Protein AF-A0A1A8G4Q9-F1 (afdb_monomer)

InterPro domains:
  IPR043313 Leucine-rich melanocyte differentiation-associated protein [PTHR46282] (1-115)

Foldseek 3Di:
DDDCVVPVVGDVVLVLLVQLLVCLVPVPDQDDPNHGDDPVSSVSSVVCSVPSDDDDPDPPPDPDDDDDDPPPDPDDDDPPPPDPPVPDPDDDDDPPDDDPDPPCPPPPPDDDPDD

pLDDT: mean 74.4, std 17.23, range [39.28, 97.69]

Solvent-accessible surface area (backbone atoms only — not comparable to full-atom values): 8088 Å² total; per-residue (Å²): 130,78,43,54,90,84,38,78,89,34,50,70,66,56,38,50,36,47,52,27,26,50,41,46,77,38,78,85,59,63,62,57,93,97,37,74,62,50,73,68,52,52,54,49,7,69,75,51,12,87,71,38,65,87,75,78,80,80,75,88,68,76,92,69,79,89,78,94,71,89,69,87,61,99,58,85,76,75,77,79,84,81,64,58,92,86,68,73,84,80,80,92,73,87,80,82,84,79,86,84,69,93,73,69,73,86,65,85,78,76,80,81,92,79,130

Secondary structure (DSSP, 8-state):
---TTT-TT--HHHHHHHHHHHHHH-TT--EETTEEPPHHHHHHHHHHGGG-S--PPPP--------------SS-PPP-----TT---------------S---TTTT------

Radius of gyration: 24.91 Å; Cα contacts (8 Å, |Δi|>4): 55; chains: 1; bounding box: 44×47×69 Å

Mean predicted aligned error: 19.18 Å

Sequence (115 aa):
CPNQLVNPDKDEDDYQRYRYFVLYKLPNLKFLDSRKVTKNEVIEAGSRGAFMKVVKPKSEAPQNESGSENRLLPYTPLPRGSRDAKNHKGVFAKCRYIYYGKHSEGNRFIRNDQL

Organism: NCBI:txid1143690

Structure (mmCIF, N/CA/C/O backbone):
data_AF-A0A1A8G4Q9-F1
#
_entry.id   AF-A0A1A8G4Q9-F1
#
loop_
_atom_site.group_PDB
_atom_site.id
_atom_site.type_symbol
_atom_site.label_atom_id
_atom_site.label_alt_id
_atom_site.label_comp_id
_atom_site.label_asym_id
_atom_site.label_entity_id
_atom_site.label_seq_id
_atom_site.pdbx_PDB_ins_code
_atom_site.Cartn_x
_atom_site.Cartn_y
_atom_site.Cartn_z
_atom_site.occupancy
_atom_site.B_iso_or_equiv
_atom_site.auth_seq_id
_atom_site.auth_comp_id
_atom_site.auth_asym_id
_atom_site.auth_atom_id
_atom_site.pdbx_PDB_model_num
ATOM 1 N N . CYS A 1 1 ? 9.526 -7.310 -0.740 1.00 50.69 1 CYS A N 1
ATOM 2 C CA . CYS A 1 1 ? 9.853 -6.004 -0.144 1.00 50.69 1 CYS A CA 1
ATOM 3 C C . CYS A 1 1 ? 11.006 -5.371 -0.893 1.00 50.69 1 CYS A C 1
ATOM 5 O O . CYS A 1 1 ? 11.978 -6.079 -1.144 1.00 50.69 1 CYS A O 1
ATOM 7 N N . PRO A 1 2 ? 10.905 -4.092 -1.279 1.00 55.16 2 PRO A N 1
ATOM 8 C CA . PRO A 1 2 ? 12.092 -3.316 -1.601 1.00 55.16 2 PRO A CA 1
ATOM 9 C C . PRO A 1 2 ? 12.938 -3.205 -0.323 1.00 55.16 2 PRO A C 1
ATOM 11 O O . PRO A 1 2 ? 12.408 -2.909 0.743 1.00 55.16 2 PRO A O 1
ATOM 14 N N . ASN A 1 3 ? 14.217 -3.545 -0.410 1.00 55.97 3 ASN A N 1
ATOM 15 C CA . ASN A 1 3 ? 15.213 -3.197 0.592 1.00 55.97 3 ASN A CA 1
ATOM 16 C C . ASN A 1 3 ? 16.481 -2.773 -0.161 1.00 55.97 3 ASN A C 1
ATOM 18 O O . ASN A 1 3 ? 16.755 -3.267 -1.260 1.00 55.97 3 ASN A O 1
ATOM 22 N N . GLN A 1 4 ? 17.252 -1.874 0.443 1.00 59.53 4 GLN A N 1
ATOM 23 C CA . GLN A 1 4 ? 18.491 -1.358 -0.147 1.00 59.53 4 GLN A CA 1
ATOM 24 C C . GLN A 1 4 ? 19.539 -2.467 -0.371 1.00 59.53 4 GLN A C 1
ATOM 26 O O . GLN A 1 4 ? 20.433 -2.329 -1.197 1.00 59.53 4 GLN A O 1
ATOM 31 N N . LEU A 1 5 ? 19.407 -3.602 0.331 1.00 56.50 5 LEU A N 1
ATOM 32 C CA . LEU A 1 5 ? 20.299 -4.760 0.211 1.00 56.50 5 LEU A CA 1
ATOM 33 C C . LEU A 1 5 ? 20.085 -5.572 -1.077 1.00 56.50 5 LEU A C 1
ATOM 35 O O . LEU A 1 5 ? 21.009 -6.233 -1.539 1.00 56.50 5 LEU A O 1
ATOM 39 N N . VAL A 1 6 ? 18.873 -5.568 -1.642 1.00 61.28 6 VAL A N 1
ATOM 40 C CA . VAL A 1 6 ? 18.540 -6.331 -2.861 1.00 61.28 6 VAL A CA 1
ATOM 41 C C . VAL A 1 6 ? 18.676 -5.465 -4.110 1.00 61.28 6 VAL A C 1
ATOM 43 O O . VAL A 1 6 ? 18.906 -5.993 -5.198 1.00 61.28 6 VAL A O 1
ATOM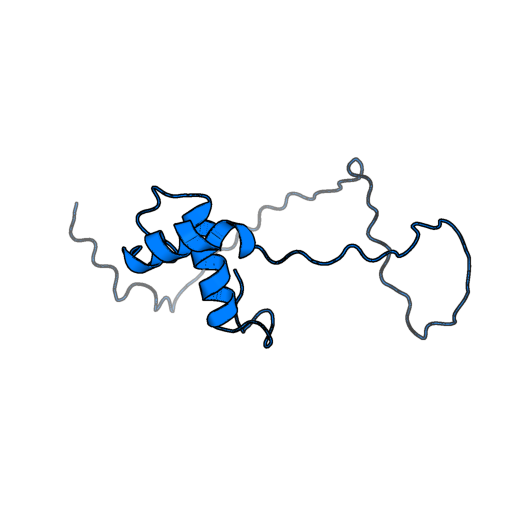 46 N N . ASN A 1 7 ? 18.533 -4.146 -3.980 1.00 65.19 7 ASN A N 1
ATOM 47 C CA . ASN A 1 7 ? 18.837 -3.206 -5.048 1.00 65.19 7 ASN A CA 1
ATOM 48 C C . ASN A 1 7 ? 19.162 -1.825 -4.442 1.00 65.19 7 ASN A C 1
ATOM 50 O O . ASN A 1 7 ? 18.283 -1.267 -3.782 1.00 65.19 7 ASN A O 1
ATOM 54 N N . PRO A 1 8 ? 20.374 -1.278 -4.653 1.00 66.12 8 PRO A N 1
ATOM 55 C CA . PRO A 1 8 ? 20.772 0.014 -4.091 1.00 66.12 8 PRO A CA 1
ATOM 56 C C . PRO A 1 8 ? 19.956 1.189 -4.646 1.00 66.12 8 PRO A C 1
ATOM 58 O O . PRO A 1 8 ? 19.861 2.215 -3.982 1.00 66.12 8 PRO A O 1
ATOM 61 N N . ASP A 1 9 ? 19.314 1.022 -5.805 1.00 70.00 9 ASP A N 1
ATOM 62 C CA . ASP A 1 9 ? 18.430 2.032 -6.393 1.00 70.00 9 ASP A CA 1
ATOM 63 C C . ASP A 1 9 ? 17.061 2.094 -5.695 1.00 70.00 9 ASP A C 1
ATOM 65 O O . ASP A 1 9 ? 16.262 2.972 -6.005 1.00 70.00 9 ASP A O 1
ATOM 69 N N . LYS A 1 10 ? 16.756 1.140 -4.798 1.00 74.56 10 LYS A N 1
ATOM 70 C CA . LYS A 1 10 ? 15.488 1.085 -4.063 1.00 74.56 10 LYS A CA 1
ATOM 71 C C . LYS A 1 10 ? 15.646 1.653 -2.666 1.00 74.56 10 LYS A C 1
ATOM 73 O O . LYS A 1 10 ? 16.178 0.990 -1.773 1.00 74.56 10 LYS A O 1
ATOM 78 N N . ASP A 1 11 ? 15.137 2.858 -2.490 1.00 80.50 11 ASP A N 1
ATOM 79 C CA . ASP A 1 11 ? 15.249 3.645 -1.271 1.00 80.50 11 ASP A CA 1
ATOM 80 C C . ASP A 1 11 ? 14.001 3.544 -0.367 1.00 80.50 11 ASP A C 1
ATOM 82 O O . ASP A 1 11 ? 13.101 2.717 -0.559 1.00 80.50 11 ASP A O 1
ATOM 86 N N . GLU A 1 12 ? 13.971 4.371 0.680 1.00 83.12 12 GLU A N 1
ATOM 87 C CA . GLU A 1 12 ? 12.821 4.475 1.584 1.00 83.12 12 GLU A CA 1
ATOM 88 C C . GLU A 1 12 ? 11.564 5.000 0.869 1.00 83.12 12 GLU A C 1
ATOM 90 O O . GLU A 1 12 ? 10.450 4.614 1.232 1.00 83.12 12 GLU A O 1
ATOM 95 N N . ASP A 1 13 ? 11.707 5.798 -0.192 1.00 87.81 13 ASP A N 1
ATOM 96 C CA . ASP A 1 13 ? 10.576 6.315 -0.967 1.00 87.81 13 ASP A CA 1
ATOM 97 C C . ASP A 1 13 ? 9.905 5.205 -1.795 1.00 87.81 13 ASP A C 1
ATOM 99 O O . ASP A 1 13 ? 8.670 5.131 -1.872 1.00 87.81 13 ASP A O 1
ATOM 103 N N . ASP A 1 14 ? 10.686 4.284 -2.377 1.00 88.69 14 ASP A N 1
ATOM 104 C CA . ASP A 1 14 ? 10.175 3.045 -2.982 1.00 88.69 14 ASP A CA 1
ATOM 105 C C . ASP A 1 14 ? 9.355 2.221 -1.987 1.00 88.69 14 ASP A C 1
ATOM 107 O O . ASP A 1 14 ? 8.271 1.710 -2.309 1.00 88.69 14 ASP A O 1
ATOM 111 N N . TYR A 1 15 ? 9.873 2.089 -0.766 1.00 90.19 15 TYR A N 1
ATOM 112 C CA . TYR A 1 15 ? 9.185 1.367 0.290 1.00 90.19 15 TYR A CA 1
ATOM 113 C C . TYR A 1 15 ? 7.890 2.068 0.704 1.00 90.19 15 TYR A C 1
ATOM 115 O O . TYR A 1 15 ? 6.849 1.416 0.832 1.00 90.19 15 TYR A O 1
ATOM 123 N N . GLN A 1 16 ? 7.911 3.394 0.825 1.00 93.31 16 GLN A N 1
ATOM 124 C CA . GLN A 1 16 ? 6.731 4.174 1.169 1.00 93.31 16 GLN A CA 1
ATOM 125 C C . GLN A 1 16 ? 5.636 4.052 0.096 1.00 93.31 16 GLN A C 1
ATOM 127 O O . GLN A 1 16 ? 4.461 3.857 0.424 1.00 93.31 16 GLN A O 1
ATOM 132 N N . ARG A 1 17 ? 6.005 4.058 -1.193 1.00 93.69 17 ARG A N 1
ATOM 133 C CA . ARG A 1 17 ? 5.068 3.780 -2.299 1.00 93.69 17 ARG A CA 1
ATOM 134 C C . ARG A 1 17 ? 4.461 2.384 -2.201 1.00 93.69 17 ARG A C 1
ATOM 136 O O . ARG A 1 17 ? 3.244 2.233 -2.334 1.00 93.69 17 ARG A O 1
ATOM 143 N N . TYR A 1 18 ? 5.284 1.368 -1.937 1.00 93.06 18 TYR A N 1
ATOM 144 C CA . TYR A 1 18 ? 4.797 0.006 -1.717 1.00 93.06 18 TYR A CA 1
ATOM 145 C C . TYR A 1 18 ? 3.812 -0.056 -0.542 1.00 93.06 18 TYR A C 1
ATOM 147 O O . TYR A 1 18 ? 2.739 -0.648 -0.669 1.00 93.06 18 TYR A O 1
ATOM 155 N N . ARG A 1 19 ? 4.136 0.606 0.573 1.00 95.44 19 ARG A N 1
ATOM 156 C CA . ARG A 1 19 ? 3.302 0.642 1.774 1.00 95.44 19 ARG A CA 1
ATOM 157 C C . ARG A 1 19 ? 1.908 1.195 1.478 1.00 95.44 19 ARG A C 1
ATOM 159 O O . ARG A 1 19 ? 0.912 0.547 1.793 1.00 95.44 19 ARG A O 1
ATOM 166 N N . TYR A 1 20 ? 1.822 2.340 0.807 1.00 97.12 20 TYR A N 1
ATOM 167 C CA . TYR A 1 20 ? 0.540 2.917 0.399 1.00 97.12 20 TYR A CA 1
ATOM 168 C C . TYR A 1 20 ? -0.234 2.031 -0.587 1.00 97.12 20 TYR A C 1
ATOM 170 O O . TYR A 1 20 ? -1.449 1.885 -0.451 1.00 97.12 20 TYR A O 1
ATOM 178 N N . PHE A 1 21 ? 0.446 1.391 -1.545 1.00 96.81 21 PHE A N 1
ATOM 179 C CA . PHE A 1 21 ? -0.195 0.445 -2.463 1.00 96.81 21 PHE A CA 1
ATOM 180 C C . PHE A 1 21 ? -0.843 -0.734 -1.716 1.00 96.81 21 PHE A C 1
ATOM 182 O O . PHE A 1 21 ? -1.975 -1.117 -2.022 1.00 96.81 21 PHE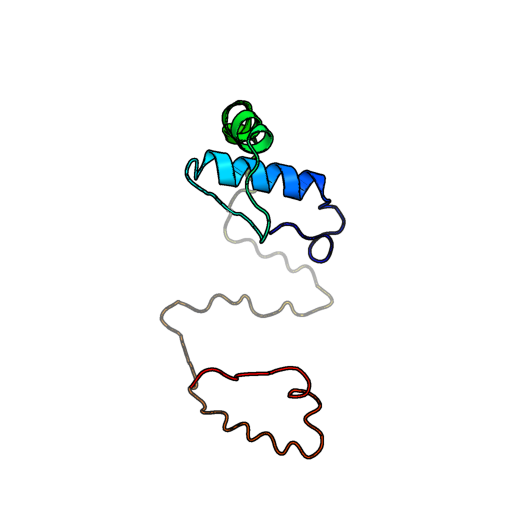 A O 1
ATOM 189 N N . VAL A 1 22 ? -0.154 -1.293 -0.715 1.00 96.75 22 VAL A N 1
ATOM 190 C CA . VAL A 1 22 ? -0.692 -2.381 0.117 1.00 96.75 22 VAL A CA 1
ATOM 191 C C . VAL A 1 22 ? -1.913 -1.914 0.904 1.00 96.75 22 VAL A C 1
ATOM 193 O O . VAL A 1 22 ? -2.929 -2.606 0.906 1.00 96.75 22 VAL A O 1
ATOM 196 N N . LEU A 1 23 ? -1.850 -0.731 1.520 1.00 97.19 23 LEU A N 1
ATOM 197 C CA . LEU A 1 23 ? -2.973 -0.170 2.279 1.00 97.19 23 LEU A CA 1
ATOM 198 C C . LEU A 1 23 ? -4.190 0.126 1.399 1.00 97.19 23 LEU A C 1
ATOM 200 O O . LEU A 1 23 ? -5.319 -0.098 1.824 1.00 97.19 23 LEU A O 1
ATOM 204 N N . TYR A 1 24 ? -3.976 0.539 0.150 1.00 97.50 24 TYR A N 1
ATOM 205 C CA . TYR A 1 24 ? -5.055 0.702 -0.822 1.00 97.50 24 TYR A CA 1
ATOM 206 C C . TYR A 1 24 ? -5.727 -0.633 -1.172 1.00 97.50 24 TY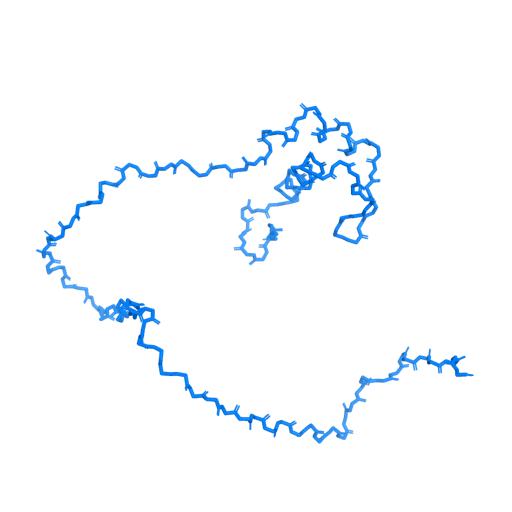R A C 1
ATOM 208 O O . TYR A 1 24 ? -6.948 -0.704 -1.306 1.00 97.50 24 TYR A O 1
ATOM 216 N N . LYS A 1 25 ? -4.947 -1.714 -1.304 1.00 97.19 25 LYS A N 1
ATOM 217 C CA . LYS A 1 25 ? -5.489 -3.058 -1.565 1.00 97.19 25 LYS A CA 1
ATOM 218 C C . LYS A 1 25 ? -6.142 -3.695 -0.339 1.00 97.19 25 LYS A C 1
ATOM 220 O O . LYS A 1 25 ? -7.025 -4.532 -0.509 1.00 97.19 25 LYS A O 1
ATOM 225 N N . LEU A 1 26 ? -5.722 -3.310 0.865 1.00 96.75 26 LEU A N 1
ATOM 226 C CA . LEU A 1 26 ? -6.181 -3.859 2.141 1.00 96.75 26 LEU A CA 1
ATOM 227 C C . LEU A 1 26 ? -6.615 -2.722 3.093 1.00 96.75 26 LEU A C 1
ATOM 229 O O . LEU A 1 26 ? -5.913 -2.436 4.064 1.00 96.75 26 LEU A O 1
ATOM 233 N N . PRO A 1 27 ? -7.784 -2.090 2.873 1.00 93.88 27 PRO A N 1
ATOM 234 C CA . PRO A 1 27 ? -8.193 -0.882 3.606 1.00 93.88 27 PRO A CA 1
ATOM 235 C C . PRO A 1 27 ? -8.424 -1.102 5.111 1.00 93.88 27 PRO A C 1
ATOM 237 O O . PRO A 1 27 ? -8.338 -0.164 5.896 1.00 93.88 27 PRO A O 1
ATOM 240 N N . ASN A 1 28 ? -8.682 -2.345 5.533 1.00 95.25 28 ASN A N 1
ATOM 241 C CA . ASN A 1 28 ? -8.919 -2.704 6.937 1.00 95.25 28 ASN A CA 1
ATOM 242 C C . ASN A 1 28 ? -7.638 -3.117 7.690 1.00 95.25 28 ASN A C 1
ATOM 244 O O . ASN A 1 28 ? -7.710 -3.608 8.822 1.00 95.25 28 ASN A O 1
ATOM 248 N N . LEU A 1 29 ? -6.462 -2.971 7.069 1.00 96.62 29 LEU A N 1
ATOM 249 C CA . LEU A 1 29 ? -5.188 -3.371 7.658 1.00 96.62 29 LEU A CA 1
ATOM 250 C C . LEU A 1 29 ? -4.791 -2.418 8.800 1.00 96.62 29 LEU A C 1
ATOM 252 O O . LEU A 1 29 ? -4.660 -1.213 8.607 1.00 96.62 29 LEU A O 1
ATOM 256 N N . LYS A 1 30 ? -4.582 -2.961 10.006 1.00 96.06 30 LYS A N 1
ATOM 257 C CA . LYS A 1 30 ? -4.257 -2.169 11.214 1.00 96.06 30 LYS A CA 1
ATOM 258 C C . LYS A 1 30 ? -2.752 -1.960 11.423 1.00 96.06 30 LYS A C 1
ATOM 260 O O . LYS A 1 30 ? -2.339 -0.958 12.009 1.00 96.06 30 LYS A O 1
ATOM 265 N N . PHE A 1 31 ? -1.937 -2.906 10.961 1.00 97.44 31 PHE A N 1
ATOM 266 C CA . PHE A 1 31 ? -0.480 -2.912 11.093 1.00 97.44 31 PHE A CA 1
ATOM 267 C C . PHE A 1 31 ? 0.145 -3.469 9.816 1.00 97.44 31 PHE A C 1
ATOM 269 O O . PHE A 1 31 ? -0.401 -4.391 9.213 1.00 97.44 31 PHE A O 1
ATOM 276 N N . LEU A 1 32 ? 1.295 -2.927 9.430 1.00 95.94 32 LEU A N 1
ATOM 277 C CA . LEU A 1 32 ? 2.069 -3.369 8.275 1.00 95.94 32 LEU A CA 1
ATOM 278 C C . LEU A 1 32 ? 3.557 -3.207 8.603 1.00 95.94 32 LEU A C 1
ATOM 280 O O . LEU A 1 32 ? 3.963 -2.136 9.059 1.00 95.94 32 LEU A O 1
ATOM 284 N N . ASP A 1 33 ? 4.337 -4.273 8.414 1.00 91.12 33 ASP A N 1
ATOM 285 C CA . ASP A 1 33 ? 5.787 -4.325 8.661 1.00 91.12 33 ASP A CA 1
ATOM 286 C C . ASP A 1 33 ? 6.188 -3.864 10.072 1.00 91.12 33 ASP A C 1
ATOM 288 O O . ASP A 1 33 ? 7.033 -2.991 10.262 1.00 91.12 33 ASP A O 1
ATOM 292 N N . SER A 1 34 ? 5.509 -4.410 11.084 1.00 92.12 34 SER A N 1
ATOM 293 C CA . SER A 1 34 ? 5.713 -4.078 12.505 1.00 92.12 34 SER A CA 1
ATOM 294 C C . SER A 1 34 ? 5.422 -2.617 12.885 1.00 92.12 34 SER A C 1
ATOM 296 O O . SER A 1 34 ? 5.634 -2.227 14.032 1.00 92.12 34 SER A O 1
ATOM 298 N N . ARG A 1 35 ? 4.885 -1.804 11.963 1.00 94.50 35 ARG A N 1
ATOM 299 C CA . ARG A 1 35 ? 4.448 -0.424 12.214 1.00 94.50 35 ARG A CA 1
ATOM 300 C C . ARG A 1 35 ? 2.927 -0.318 12.138 1.00 94.50 35 ARG A C 1
ATOM 302 O O . ARG A 1 35 ? 2.284 -0.873 11.243 1.00 94.50 35 ARG A O 1
ATOM 309 N N . LYS A 1 36 ? 2.336 0.428 13.073 1.00 97.69 36 LYS A N 1
ATOM 310 C CA . LYS A 1 36 ? 0.899 0.737 13.060 1.00 97.69 36 LYS A CA 1
ATOM 311 C C . LYS A 1 36 ? 0.556 1.590 11.840 1.00 97.69 36 LYS A C 1
ATOM 313 O O . LYS A 1 36 ? 1.321 2.480 11.483 1.00 97.69 36 LYS A O 1
ATOM 318 N N . VAL A 1 37 ? -0.590 1.322 11.223 1.00 97.56 37 VAL A N 1
ATOM 319 C CA . VAL A 1 37 ? -1.108 2.150 10.129 1.00 97.56 37 VAL A CA 1
ATOM 320 C C . VAL A 1 37 ? -1.665 3.453 10.700 1.00 97.56 37 VAL A C 1
ATOM 322 O O . VAL A 1 37 ? -2.443 3.451 11.659 1.00 97.56 37 VAL A O 1
ATOM 325 N N . THR A 1 38 ? -1.248 4.574 10.125 1.00 97.50 38 THR A N 1
ATOM 326 C CA . THR A 1 38 ? -1.680 5.917 10.526 1.00 97.50 38 THR A CA 1
ATOM 327 C C . THR A 1 38 ? -2.803 6.431 9.627 1.00 97.50 38 THR A C 1
ATOM 329 O O . THR A 1 38 ? -2.973 5.987 8.493 1.00 97.50 38 THR A O 1
ATOM 332 N N . LYS A 1 39 ? -3.575 7.411 10.113 1.00 96.75 39 LYS A N 1
ATOM 333 C CA . LYS A 1 39 ? -4.674 8.013 9.336 1.00 96.75 39 LYS A CA 1
ATOM 334 C C . LYS A 1 39 ? -4.179 8.671 8.046 1.00 96.75 39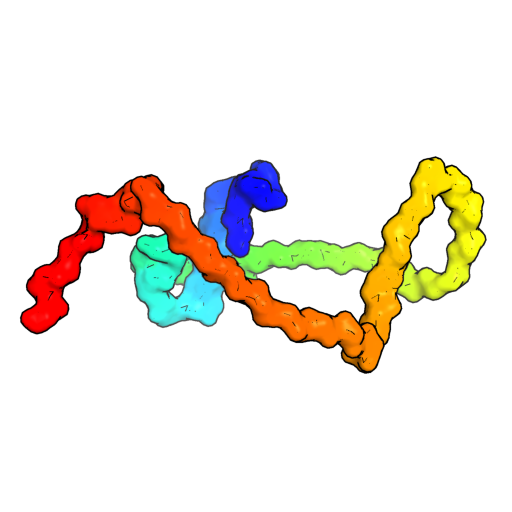 LYS A C 1
ATOM 336 O O . LYS A 1 39 ? -4.820 8.524 7.013 1.00 96.75 39 LYS A O 1
ATOM 341 N N . ASN A 1 40 ? -3.027 9.338 8.102 1.00 96.81 40 ASN A N 1
ATOM 342 C CA . ASN A 1 40 ? -2.419 9.984 6.938 1.00 96.81 40 ASN A CA 1
ATOM 343 C C . ASN A 1 40 ? -2.119 8.956 5.848 1.00 96.81 40 ASN A C 1
ATOM 345 O O . ASN A 1 40 ? -2.406 9.193 4.682 1.00 96.81 40 ASN A O 1
ATOM 349 N N . GLU A 1 41 ? -1.612 7.782 6.232 1.00 96.69 41 GLU A N 1
ATOM 350 C CA . GLU A 1 41 ? -1.331 6.719 5.271 1.00 96.69 41 GLU A CA 1
ATOM 351 C C . GLU A 1 41 ? -2.590 6.163 4.617 1.00 96.69 41 GLU A C 1
ATOM 353 O O . GLU A 1 41 ? -2.564 5.869 3.428 1.00 96.69 41 GLU A O 1
ATOM 358 N N . VAL A 1 42 ? -3.691 6.061 5.364 1.00 96.75 42 VAL A N 1
ATOM 359 C CA . VAL A 1 42 ? -4.985 5.637 4.812 1.00 96.75 42 VAL A CA 1
ATOM 360 C C . VAL A 1 42 ? -5.516 6.664 3.809 1.00 96.75 42 VAL A C 1
ATOM 362 O O . VAL A 1 42 ? -5.977 6.279 2.738 1.00 96.75 42 VAL A O 1
ATOM 365 N N . ILE A 1 43 ? -5.418 7.960 4.120 1.00 97.31 43 ILE A N 1
ATOM 366 C CA . ILE A 1 43 ? -5.859 9.043 3.224 1.00 97.31 43 ILE A CA 1
ATOM 367 C C . ILE A 1 43 ? -5.028 9.048 1.932 1.00 97.31 43 ILE A C 1
ATOM 369 O O . ILE A 1 43 ? -5.580 9.103 0.831 1.00 97.31 43 ILE A O 1
ATOM 373 N N . GLU A 1 44 ? -3.707 8.939 2.061 1.00 97.00 44 GLU A N 1
ATOM 374 C CA . GLU A 1 44 ? -2.775 8.889 0.933 1.00 97.00 44 GLU A CA 1
ATOM 375 C C . GLU A 1 44 ? -2.991 7.642 0.068 1.00 97.00 44 GLU A C 1
ATOM 377 O O . GLU A 1 44 ? -3.100 7.729 -1.158 1.00 97.00 44 GLU A O 1
ATOM 382 N N . ALA A 1 45 ? -3.136 6.477 0.703 1.00 96.75 45 ALA A N 1
ATOM 383 C CA . ALA A 1 45 ? -3.442 5.231 0.016 1.00 96.75 45 ALA A CA 1
ATOM 384 C C . ALA A 1 45 ? -4.791 5.299 -0.716 1.00 96.75 45 ALA A C 1
ATOM 386 O O . ALA A 1 45 ? -4.883 4.859 -1.860 1.00 96.75 45 ALA A O 1
ATOM 387 N N . GLY A 1 46 ? -5.818 5.894 -0.102 1.00 96.31 46 GLY A N 1
ATOM 388 C CA . GLY A 1 46 ? -7.117 6.108 -0.741 1.00 96.31 46 GLY A CA 1
ATOM 389 C C . GLY A 1 46 ? -7.033 7.033 -1.957 1.00 96.31 46 GLY A C 1
ATOM 390 O O . GLY A 1 46 ? -7.622 6.734 -2.992 1.00 96.31 46 GLY A O 1
ATOM 391 N N . SER A 1 47 ? -6.258 8.114 -1.852 1.00 96.38 47 SER A N 1
ATOM 392 C CA . SER A 1 47 ? -6.145 9.134 -2.903 1.00 96.38 47 SER A CA 1
ATOM 393 C C . SER A 1 47 ? -5.318 8.674 -4.107 1.00 96.38 47 SER A C 1
ATOM 395 O O . SER A 1 47 ? -5.714 8.900 -5.249 1.00 96.38 47 SER A O 1
ATOM 397 N N . ARG A 1 48 ? -4.162 8.033 -3.877 1.00 95.19 48 ARG A N 1
ATOM 398 C CA . ARG A 1 48 ? -3.187 7.712 -4.944 1.00 95.19 48 ARG A CA 1
ATOM 399 C C . ARG A 1 48 ? -2.686 6.269 -4.966 1.00 95.19 48 ARG A C 1
ATOM 401 O O . ARG A 1 48 ? -1.951 5.895 -5.881 1.00 95.19 48 ARG A O 1
ATOM 408 N N . GLY A 1 49 ? -3.091 5.429 -4.015 1.00 94.31 49 GLY A N 1
ATOM 409 C CA . GLY A 1 49 ? -2.575 4.064 -3.882 1.00 94.31 49 GLY A CA 1
ATOM 410 C C . GLY A 1 49 ? -2.855 3.157 -5.085 1.00 94.31 49 GLY A C 1
ATOM 411 O O . GLY A 1 49 ? -2.071 2.245 -5.344 1.00 94.31 49 GLY A O 1
ATOM 412 N N . ALA A 1 50 ? -3.887 3.443 -5.890 1.00 94.12 50 ALA A N 1
ATOM 413 C CA . ALA A 1 50 ? -4.171 2.722 -7.136 1.00 94.12 50 ALA A CA 1
ATOM 414 C C . ALA A 1 50 ? -3.008 2.762 -8.147 1.00 94.12 50 ALA A C 1
ATOM 416 O O . ALA A 1 50 ? -2.786 1.788 -8.870 1.00 94.12 50 ALA A O 1
ATOM 417 N N . PHE A 1 51 ? -2.244 3.859 -8.162 1.00 92.75 51 PHE A N 1
ATOM 418 C CA . PHE A 1 51 ? -1.167 4.114 -9.125 1.00 92.75 51 PHE A CA 1
ATOM 419 C C . PHE A 1 51 ? 0.230 3.802 -8.576 1.00 92.75 51 PHE A C 1
ATOM 421 O O . PHE A 1 51 ? 1.217 3.885 -9.298 1.00 92.75 51 PHE A O 1
ATOM 428 N N . MET A 1 52 ? 0.340 3.411 -7.305 1.00 91.31 52 MET A N 1
ATOM 429 C CA . MET A 1 52 ? 1.633 3.175 -6.652 1.00 91.31 52 MET A CA 1
ATOM 430 C C . MET A 1 52 ? 2.256 1.811 -6.974 1.00 91.31 52 MET A C 1
ATOM 432 O O . MET A 1 52 ? 3.369 1.509 -6.540 1.00 91.31 52 MET A O 1
ATOM 436 N N . LYS A 1 53 ? 1.579 0.989 -7.784 1.00 90.25 53 LYS 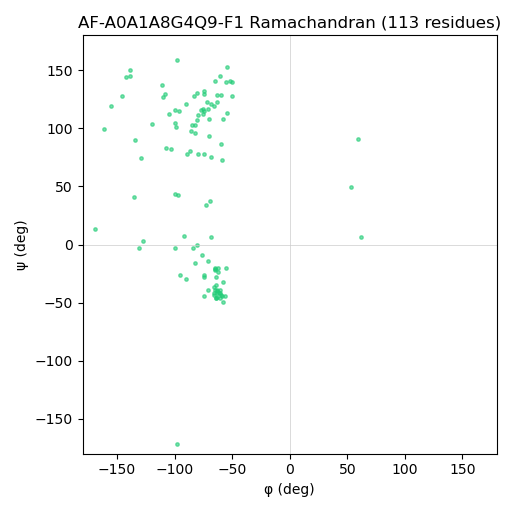A N 1
ATOM 437 C CA . LYS A 1 53 ? 2.148 -0.248 -8.320 1.00 90.25 53 LYS A CA 1
ATOM 438 C C . LYS A 1 53 ? 3.132 0.071 -9.442 1.00 90.25 53 LYS A C 1
ATOM 440 O O . LYS A 1 53 ? 2.735 0.507 -10.517 1.00 90.25 53 LYS A O 1
ATOM 445 N N . VAL A 1 54 ? 4.401 -0.266 -9.238 1.00 84.31 54 VAL A N 1
ATOM 446 C CA . VAL A 1 54 ? 5.397 -0.230 -10.314 1.00 84.31 54 VAL A CA 1
ATOM 447 C C . VAL A 1 54 ? 5.082 -1.330 -11.332 1.00 84.31 54 VAL A C 1
ATOM 449 O O . VAL A 1 54 ? 5.041 -2.516 -10.993 1.00 84.31 54 VAL A O 1
ATOM 452 N N . VAL A 1 55 ? 4.863 -0.940 -12.586 1.00 82.56 55 VAL A N 1
ATOM 453 C CA . VAL A 1 55 ? 4.709 -1.852 -13.724 1.00 82.56 55 VAL A CA 1
ATOM 454 C C . VAL A 1 55 ? 5.958 -1.733 -14.585 1.00 82.56 55 VAL A C 1
ATOM 456 O O . VAL A 1 55 ? 6.366 -0.631 -14.936 1.00 82.56 55 VAL A O 1
ATOM 459 N N . LYS A 1 56 ? 6.578 -2.866 -14.922 1.00 80.69 56 LYS A N 1
ATOM 460 C CA . LYS A 1 56 ? 7.647 -2.876 -15.921 1.00 80.69 56 LYS A CA 1
ATOM 461 C C . LYS A 1 56 ? 7.008 -2.868 -17.310 1.00 80.69 56 LYS A C 1
ATOM 463 O O . LYS A 1 56 ? 6.113 -3.691 -17.534 1.00 80.69 56 LYS A O 1
ATOM 468 N N . PRO A 1 57 ? 7.434 -1.981 -18.225 1.00 84.75 57 PRO A N 1
ATOM 469 C CA . PRO A 1 57 ? 6.977 -2.041 -19.604 1.00 84.75 57 PRO A CA 1
ATOM 470 C C . PRO A 1 57 ? 7.276 -3.433 -20.167 1.00 84.75 57 PRO A C 1
ATOM 472 O O . PRO A 1 57 ? 8.313 -4.032 -19.865 1.00 84.75 57 PRO A O 1
ATOM 475 N N . LYS A 1 58 ? 6.336 -3.97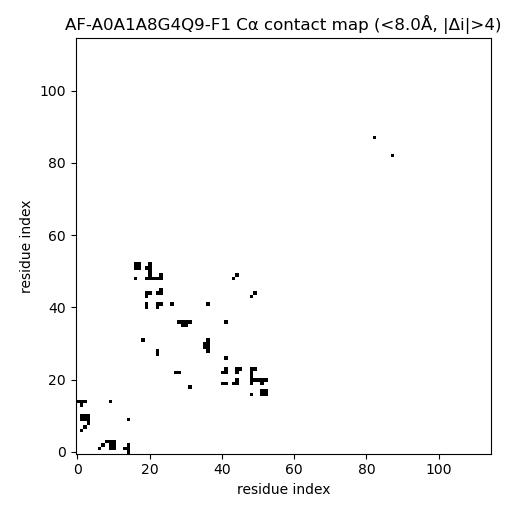9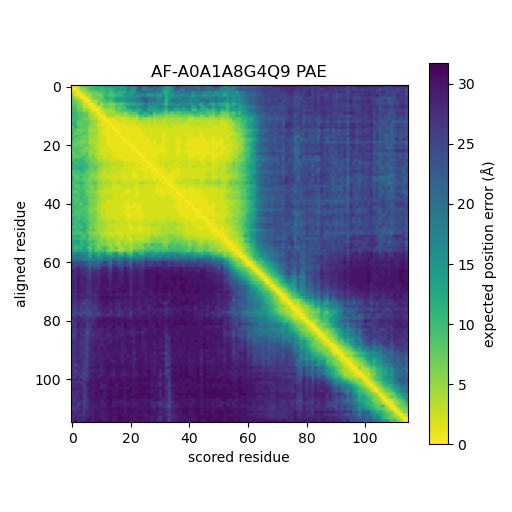 -20.942 1.00 77.88 58 LYS A N 1
ATOM 476 C CA . LYS A 1 58 ? 6.577 -5.229 -21.663 1.00 77.88 58 LYS A CA 1
ATOM 477 C C . LYS A 1 58 ? 7.657 -4.931 -22.697 1.00 77.88 58 LYS A C 1
ATOM 479 O O . LYS A 1 58 ? 7.463 -4.061 -23.535 1.00 77.88 58 LYS A O 1
ATOM 484 N N . SER A 1 59 ? 8.797 -5.610 -22.606 1.00 73.19 59 SER A N 1
ATOM 485 C CA . SER A 1 59 ? 9.791 -5.552 -23.672 1.00 73.19 59 SER A CA 1
ATOM 486 C C . SER A 1 59 ? 9.155 -6.153 -24.920 1.00 73.19 59 SER A C 1
ATOM 488 O O . SER A 1 59 ? 8.704 -7.296 -24.892 1.00 73.19 59 SER A O 1
ATOM 490 N N . GLU A 1 60 ? 9.106 -5.376 -25.995 1.00 64.62 60 GLU A N 1
ATOM 491 C CA . GLU A 1 60 ? 8.655 -5.788 -27.328 1.00 64.62 60 GLU A CA 1
ATOM 492 C C . GLU A 1 60 ? 9.692 -6.699 -28.008 1.00 64.62 60 GLU A C 1
ATOM 494 O O . GLU A 1 60 ? 9.904 -6.630 -29.213 1.00 64.62 60 GLU A O 1
ATOM 499 N N . ALA A 1 61 ? 10.402 -7.531 -27.241 1.00 56.09 61 ALA A N 1
ATOM 500 C CA . ALA A 1 61 ? 11.266 -8.541 -27.819 1.00 56.09 61 ALA A CA 1
ATOM 501 C C . ALA A 1 61 ? 10.357 -9.609 -28.446 1.00 56.09 61 ALA A C 1
ATOM 503 O O . ALA A 1 61 ? 9.590 -10.247 -27.712 1.00 56.09 61 ALA A O 1
ATOM 504 N N . PRO A 1 62 ? 10.396 -9.812 -29.774 1.00 49.72 62 PRO A N 1
ATOM 505 C CA . PRO A 1 62 ? 9.637 -10.886 -30.381 1.00 49.72 62 PRO A CA 1
ATOM 506 C C . PRO A 1 62 ? 10.119 -12.206 -29.780 1.00 49.72 62 PRO A C 1
ATOM 508 O O . PRO A 1 62 ? 11.318 -12.493 -29.737 1.00 49.72 62 PRO A O 1
ATOM 511 N N . GLN A 1 63 ? 9.173 -13.015 -29.306 1.00 52.88 63 GLN A N 1
ATOM 512 C CA . GLN A 1 63 ? 9.397 -14.432 -29.057 1.00 52.88 63 GLN A CA 1
ATOM 513 C C . GLN A 1 63 ? 9.587 -15.114 -30.416 1.00 52.88 63 GLN A C 1
ATOM 515 O O . GLN A 1 63 ? 8.671 -15.741 -30.930 1.00 52.88 63 GLN A O 1
ATOM 520 N N . ASN A 1 64 ? 10.758 -14.935 -31.027 1.00 42.69 64 ASN A N 1
ATOM 521 C CA . ASN A 1 64 ? 11.135 -15.678 -32.216 1.00 42.69 64 ASN A CA 1
ATOM 522 C C . ASN A 1 64 ? 11.991 -16.865 -31.795 1.00 42.69 64 ASN A C 1
ATOM 524 O O . ASN A 1 64 ? 13.081 -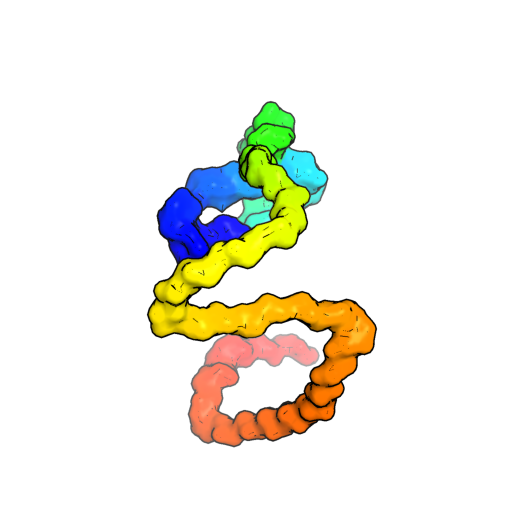16.738 -31.233 1.00 42.69 64 ASN A O 1
ATOM 528 N N . GLU A 1 65 ? 11.417 -18.028 -32.053 1.00 47.00 65 GLU A N 1
ATOM 529 C CA . GLU A 1 65 ? 12.070 -19.315 -32.040 1.00 47.00 65 GLU A CA 1
ATOM 530 C C . GLU A 1 65 ? 13.305 -19.340 -32.959 1.00 47.00 65 GLU A C 1
ATOM 532 O O . GLU A 1 65 ? 13.362 -18.654 -33.975 1.00 47.00 65 GLU A O 1
ATOM 537 N N . SER A 1 66 ? 14.251 -20.213 -32.606 1.00 49.66 66 SER A N 1
ATOM 538 C CA . SER A 1 66 ? 15.129 -20.926 -33.544 1.00 49.66 66 SER A CA 1
ATOM 539 C C . SER A 1 66 ? 16.018 -20.080 -34.468 1.00 49.66 66 SER A C 1
ATOM 541 O O . SER A 1 66 ? 15.688 -19.814 -35.617 1.00 49.66 66 SER A O 1
ATOM 543 N N . GLY A 1 67 ? 17.236 -19.780 -34.015 1.00 39.28 67 GLY A N 1
ATOM 544 C CA . GLY A 1 67 ? 18.286 -19.238 -34.877 1.00 39.28 67 GLY A CA 1
ATOM 545 C C . GLY A 1 67 ? 19.664 -19.417 -34.258 1.00 39.28 67 GLY A C 1
ATOM 546 O O . GLY A 1 67 ? 20.052 -18.682 -33.359 1.00 39.28 67 GLY A O 1
ATOM 547 N N . SER A 1 68 ? 20.375 -20.442 -34.714 1.00 51.91 68 SER A N 1
ATOM 548 C CA . SER A 1 68 ? 21.771 -20.723 -34.392 1.00 51.91 68 SER A CA 1
ATOM 549 C C . SER A 1 68 ? 22.670 -19.546 -34.782 1.00 51.91 68 SER A C 1
ATOM 551 O O . SER A 1 68 ? 22.971 -19.376 -35.958 1.00 51.91 68 SER A O 1
ATOM 553 N N . GLU A 1 69 ? 23.190 -18.806 -33.806 1.00 43.88 69 GLU A N 1
ATOM 554 C CA . GLU A 1 69 ? 24.451 -18.086 -33.977 1.00 43.88 69 GLU A CA 1
ATOM 555 C C . GLU A 1 69 ? 25.458 -18.595 -32.949 1.00 43.88 69 GLU A C 1
ATOM 557 O O . GLU A 1 69 ? 25.412 -18.265 -31.762 1.00 43.88 69 GLU A O 1
ATOM 562 N N . ASN A 1 70 ? 26.379 -19.421 -33.450 1.00 51.47 70 ASN A N 1
ATOM 563 C CA . ASN A 1 70 ? 27.655 -19.776 -32.840 1.00 51.47 70 ASN A CA 1
ATOM 564 C C . ASN A 1 70 ? 28.495 -18.506 -32.623 1.00 51.47 70 ASN A C 1
ATOM 566 O O . ASN A 1 70 ? 29.488 -18.264 -33.307 1.00 51.47 70 ASN A O 1
ATOM 570 N N . ARG A 1 71 ? 28.124 -17.676 -31.649 1.00 58.81 71 ARG A N 1
ATOM 5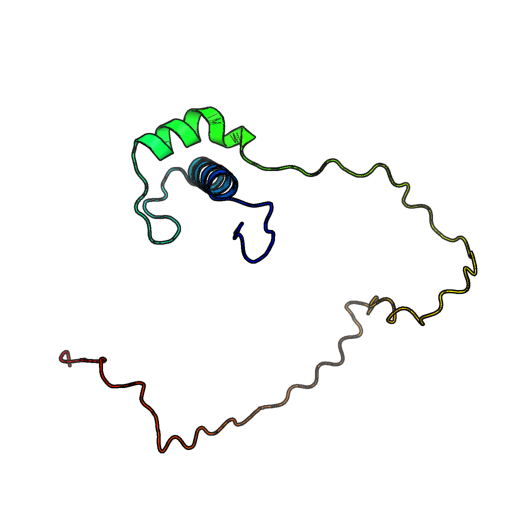71 C CA . ARG A 1 71 ? 29.104 -16.790 -31.030 1.00 58.81 71 ARG A CA 1
ATOM 572 C C . ARG A 1 71 ? 29.950 -17.667 -30.124 1.00 58.81 71 ARG A C 1
ATOM 574 O O . ARG A 1 71 ? 29.428 -18.258 -29.182 1.00 58.81 71 ARG A O 1
ATOM 581 N N . LEU A 1 72 ? 31.235 -17.786 -30.454 1.00 59.75 72 LEU A N 1
ATOM 582 C CA . LEU A 1 72 ? 32.251 -18.433 -29.626 1.00 59.75 72 LEU A CA 1
ATOM 583 C C . LEU A 1 72 ? 32.322 -17.689 -28.287 1.00 59.75 72 LEU A C 1
ATOM 585 O O . LEU A 1 72 ? 33.073 -16.731 -28.124 1.00 59.75 72 LEU A O 1
ATOM 589 N N . LEU A 1 73 ? 31.468 -18.078 -27.346 1.00 62.53 73 LEU A N 1
ATOM 590 C CA . LEU A 1 73 ? 31.515 -17.580 -25.985 1.00 62.53 73 LEU A CA 1
ATOM 591 C C . LEU A 1 73 ? 32.710 -18.256 -25.291 1.00 62.53 73 LEU A C 1
ATOM 593 O O . LEU A 1 73 ? 32.832 -19.478 -25.366 1.00 62.53 73 LEU A O 1
ATOM 597 N N . PRO A 1 74 ? 33.574 -17.510 -24.580 1.00 72.81 74 PRO A N 1
ATOM 598 C CA . PRO A 1 74 ? 34.701 -18.065 -23.819 1.00 72.81 74 PRO A CA 1
ATOM 599 C C . PRO A 1 74 ? 34.265 -18.881 -22.590 1.00 72.81 74 PRO A C 1
ATOM 601 O O . PRO A 1 74 ? 35.095 -19.286 -21.781 1.00 72.81 74 PRO A O 1
ATOM 604 N N . TYR A 1 75 ? 32.964 -19.105 -22.419 1.00 66.00 75 TYR A N 1
ATOM 605 C CA . TYR A 1 75 ? 32.406 -19.897 -21.343 1.00 66.00 75 TYR A CA 1
ATOM 606 C C . TYR A 1 75 ? 31.272 -20.765 -21.880 1.00 66.00 75 TYR A C 1
ATOM 608 O O . TYR A 1 75 ? 30.495 -20.357 -22.745 1.00 66.00 75 TYR A O 1
ATOM 616 N N . THR A 1 76 ? 31.159 -21.963 -21.324 1.00 74.81 76 THR A N 1
ATOM 617 C CA . THR A 1 76 ? 30.038 -22.862 -21.568 1.00 74.81 76 THR A CA 1
ATOM 618 C C . THR A 1 76 ? 28.873 -22.384 -20.699 1.00 74.81 76 THR A C 1
ATOM 620 O O . THR A 1 76 ? 28.984 -22.447 -19.471 1.00 74.81 76 THR A O 1
ATOM 623 N N . PRO A 1 77 ? 27.775 -21.852 -21.268 1.00 71.31 77 PRO A N 1
ATOM 624 C CA . PRO A 1 77 ? 26.650 -21.400 -20.463 1.00 71.31 77 PRO A CA 1
ATOM 625 C C . PRO A 1 77 ? 26.082 -22.568 -19.662 1.00 71.31 77 PRO A C 1
ATOM 627 O O . PRO A 1 77 ? 26.053 -23.709 -20.130 1.00 71.31 77 PRO A O 1
ATOM 630 N N . LEU A 1 78 ? 25.622 -22.272 -18.445 1.00 57.97 78 LEU A N 1
ATOM 631 C CA . LEU A 1 78 ? 24.947 -23.254 -17.603 1.00 57.97 78 LEU A CA 1
ATOM 632 C C . LEU A 1 78 ? 23.810 -23.915 -18.403 1.00 57.97 78 LEU A C 1
ATOM 634 O O . LEU A 1 78 ? 23.119 -23.211 -19.152 1.00 57.97 78 LEU A O 1
ATOM 638 N N . PRO A 1 79 ? 23.594 -25.238 -18.258 1.00 65.75 79 PRO A N 1
ATOM 639 C CA . PRO A 1 79 ? 22.511 -25.927 -18.943 1.00 65.75 79 PRO A CA 1
ATOM 640 C C . PRO A 1 79 ? 21.213 -25.160 -18.718 1.00 65.75 79 PRO A C 1
ATOM 642 O O . PRO A 1 79 ? 20.871 -24.848 -17.574 1.00 65.75 79 PRO A O 1
ATOM 645 N N . ARG A 1 80 ? 20.497 -24.831 -19.800 1.00 67.06 80 ARG A N 1
ATOM 646 C CA . ARG A 1 80 ? 19.172 -24.219 -19.684 1.00 67.06 80 ARG A CA 1
ATOM 647 C C . ARG A 1 80 ? 18.348 -25.152 -18.807 1.00 67.06 80 ARG A C 1
ATOM 649 O O . ARG A 1 80 ? 18.094 -26.288 -19.196 1.00 67.06 80 ARG A O 1
ATOM 656 N N . GLY A 1 81 ? 17.976 -24.691 -17.614 1.00 58.59 81 GLY A N 1
ATOM 657 C CA . GLY A 1 81 ? 17.257 -25.466 -16.601 1.00 58.59 81 GLY A CA 1
ATOM 658 C C . GLY A 1 81 ? 15.812 -25.789 -16.981 1.00 58.59 81 GLY A C 1
ATOM 659 O O . GLY A 1 81 ? 14.940 -25.768 -16.119 1.00 58.59 81 GLY A O 1
ATOM 660 N N . SER A 1 82 ? 15.544 -26.072 -18.257 1.00 61.28 82 SER A N 1
ATOM 661 C CA . SER A 1 82 ? 14.273 -26.592 -18.740 1.00 61.28 82 SER A CA 1
ATOM 662 C C . SER A 1 82 ? 14.180 -28.061 -18.342 1.00 61.28 82 SER A C 1
ATOM 664 O O . SER A 1 82 ? 14.470 -28.968 -19.118 1.00 61.28 82 SER A O 1
ATOM 666 N N . ARG A 1 83 ? 13.858 -28.301 -17.072 1.00 59.09 83 ARG A N 1
ATOM 667 C CA . ARG A 1 83 ? 13.392 -29.610 -16.624 1.00 59.09 83 ARG A CA 1
ATOM 668 C C . ARG A 1 83 ? 11.880 -29.600 -16.772 1.00 59.09 83 ARG A C 1
ATOM 670 O O . ARG A 1 83 ? 11.222 -28.768 -16.153 1.00 59.09 83 ARG A O 1
ATOM 677 N N . ASP A 1 84 ? 11.339 -30.520 -17.565 1.00 65.94 84 ASP A N 1
ATOM 678 C CA . ASP A 1 84 ? 9.897 -30.764 -17.587 1.00 65.94 84 ASP A CA 1
ATOM 679 C C . ASP A 1 84 ? 9.383 -30.944 -16.157 1.00 65.94 84 ASP A C 1
ATOM 681 O O . ASP A 1 84 ? 10.012 -31.638 -15.353 1.00 65.94 84 ASP A O 1
ATOM 685 N N . ALA A 1 85 ? 8.207 -30.395 -15.846 1.00 62.34 85 ALA A N 1
ATOM 686 C CA . ALA A 1 85 ? 7.575 -30.552 -14.532 1.00 62.34 85 ALA A CA 1
ATOM 687 C C . ALA A 1 85 ? 7.391 -32.034 -14.123 1.00 62.34 85 ALA A C 1
ATOM 689 O O . ALA A 1 85 ? 7.276 -32.354 -12.942 1.00 62.34 85 ALA A O 1
ATOM 690 N N . LYS A 1 86 ? 7.409 -32.954 -15.098 1.00 64.81 86 LYS A N 1
ATOM 691 C CA . LYS A 1 86 ? 7.333 -34.408 -14.897 1.00 64.81 86 LYS A CA 1
ATOM 692 C C . LYS A 1 86 ? 8.675 -35.068 -14.534 1.00 64.81 86 LYS A C 1
ATOM 694 O O . LYS A 1 86 ? 8.667 -36.173 -14.009 1.00 64.81 86 LYS A O 1
ATOM 699 N N . ASN A 1 87 ? 9.813 -34.397 -14.737 1.00 65.38 87 ASN A N 1
ATOM 700 C CA . ASN A 1 87 ? 11.171 -34.925 -14.527 1.00 65.38 87 ASN A CA 1
ATOM 701 C C . ASN A 1 87 ? 11.790 -34.481 -13.182 1.00 65.38 87 ASN A C 1
ATOM 703 O O . ASN A 1 87 ? 12.973 -34.110 -13.089 1.00 65.38 87 ASN A O 1
ATOM 707 N N . HIS A 1 88 ? 10.996 -34.527 -12.107 1.00 67.38 88 HIS A N 1
ATOM 708 C CA . HIS A 1 88 ? 11.512 -34.343 -10.755 1.00 67.38 88 HIS A CA 1
ATOM 709 C C . HIS A 1 88 ? 12.216 -35.633 -10.299 1.00 67.38 88 HIS A C 1
ATOM 711 O O . HIS A 1 88 ? 11.611 -36.688 -10.157 1.00 67.38 88 HIS A O 1
ATOM 717 N N . LYS A 1 89 ? 13.528 -35.556 -10.071 1.00 68.06 89 LYS A N 1
ATOM 718 C CA . LYS A 1 89 ? 14.262 -36.553 -9.279 1.00 68.06 89 LYS A CA 1
ATOM 719 C C . LYS A 1 89 ? 14.594 -35.883 -7.955 1.00 68.06 89 LYS A C 1
ATOM 721 O O . LYS A 1 89 ? 15.639 -35.252 -7.832 1.00 68.06 89 LYS A O 1
ATOM 726 N N . GLY A 1 90 ? 13.633 -35.894 -7.035 1.00 66.56 90 GLY A N 1
ATOM 727 C CA . GLY A 1 90 ? 13.838 -35.426 -5.669 1.00 66.56 90 GLY A CA 1
ATOM 728 C C . GLY A 1 90 ? 14.463 -36.547 -4.848 1.00 66.56 90 GLY A C 1
ATOM 729 O O . GLY A 1 90 ? 13.951 -37.661 -4.849 1.00 66.56 90 GLY A O 1
ATOM 730 N N . VAL A 1 91 ? 15.565 -36.265 -4.160 1.00 69.38 91 VAL A N 1
ATOM 731 C CA . VAL A 1 91 ? 16.100 -37.163 -3.133 1.00 69.38 91 VAL A CA 1
ATOM 732 C C . VAL A 1 91 ? 15.647 -36.610 -1.787 1.00 69.38 91 VAL A C 1
ATOM 734 O O . VAL A 1 91 ? 16.015 -35.497 -1.417 1.00 69.38 91 VAL A O 1
ATOM 737 N N . PHE A 1 92 ? 14.820 -37.366 -1.066 1.00 67.12 92 PHE A N 1
ATOM 738 C CA . PHE A 1 92 ? 14.431 -37.041 0.303 1.00 67.12 92 PHE A CA 1
ATOM 739 C C . PHE A 1 92 ? 15.506 -37.580 1.250 1.00 67.12 92 PHE A C 1
ATOM 741 O O . PHE A 1 92 ? 15.579 -38.781 1.496 1.00 67.12 92 PHE A O 1
ATOM 748 N N . ALA A 1 93 ? 16.366 -36.702 1.762 1.00 71.88 93 ALA A N 1
ATOM 749 C CA . ALA A 1 93 ? 17.352 -37.058 2.775 1.00 71.88 93 ALA A CA 1
ATOM 750 C C . ALA A 1 93 ? 16.974 -36.416 4.115 1.00 71.88 93 ALA A C 1
ATOM 752 O O . ALA A 1 93 ? 16.778 -35.205 4.209 1.00 71.88 93 ALA A O 1
ATOM 753 N N . LYS A 1 94 ? 16.891 -37.224 5.177 1.00 70.62 94 LYS A N 1
ATOM 754 C CA . LYS A 1 94 ? 16.710 -36.733 6.547 1.00 70.62 94 LYS A CA 1
ATOM 755 C C . LYS A 1 94 ? 18.072 -36.311 7.096 1.00 70.62 94 LYS A C 1
ATOM 757 O O . LYS A 1 94 ? 18.817 -37.146 7.604 1.00 70.62 94 LYS A O 1
ATOM 762 N N . CYS A 1 95 ? 18.396 -35.023 7.007 1.00 57.69 95 CYS A N 1
ATOM 763 C CA . CYS A 1 95 ? 19.566 -34.479 7.691 1.00 57.69 95 CYS A CA 1
ATOM 764 C C . CYS A 1 95 ? 19.298 -34.478 9.206 1.00 57.69 95 CYS A C 1
ATOM 766 O O . CYS A 1 95 ? 18.463 -33.719 9.696 1.00 57.69 95 CYS A O 1
ATOM 768 N N . ARG A 1 96 ? 19.959 -35.367 9.957 1.00 63.44 96 ARG A N 1
ATOM 769 C CA . ARG A 1 96 ? 19.944 -35.343 11.427 1.00 63.44 96 ARG A CA 1
ATOM 770 C C . ARG A 1 96 ? 21.052 -34.406 11.897 1.00 63.44 96 ARG A C 1
ATOM 772 O O . ARG A 1 96 ? 22.137 -34.859 12.242 1.00 63.44 96 ARG A O 1
ATOM 779 N N . TYR A 1 97 ? 20.795 -33.103 11.867 1.00 68.00 97 TYR A N 1
ATOM 780 C CA . TYR A 1 97 ? 21.703 -32.151 12.496 1.00 68.00 97 TYR A CA 1
ATOM 781 C C . TYR A 1 97 ? 21.508 -32.214 14.015 1.00 68.00 97 TYR A C 1
ATOM 783 O O . TYR A 1 97 ? 20.438 -31.876 14.519 1.00 68.00 97 TYR A O 1
ATOM 791 N N . ILE A 1 98 ? 22.523 -32.697 14.735 1.00 71.31 98 ILE A N 1
ATOM 792 C CA . ILE A 1 98 ? 22.561 -32.695 16.200 1.00 71.31 98 ILE A CA 1
ATOM 793 C C . ILE A 1 98 ? 23.523 -31.586 16.619 1.00 71.31 98 ILE A C 1
ATOM 795 O O . ILE A 1 98 ? 24.726 -31.670 16.375 1.00 71.31 98 ILE A O 1
ATOM 799 N N . TYR A 1 99 ? 22.984 -30.533 17.231 1.00 61.62 99 TYR A N 1
ATOM 800 C CA . TYR A 1 99 ? 23.778 -29.441 17.781 1.00 61.62 99 TYR A CA 1
ATOM 801 C C . TYR A 1 99 ? 24.339 -29.844 19.150 1.00 61.62 99 TYR A C 1
ATOM 803 O O . TYR A 1 99 ? 23.611 -29.891 20.140 1.00 61.62 99 TYR A O 1
ATOM 811 N N . TYR A 1 100 ? 25.641 -30.118 19.218 1.00 63.88 100 TYR A N 1
ATOM 812 C CA . TYR A 1 100 ? 26.360 -30.292 20.482 1.00 63.88 100 TYR A CA 1
ATOM 813 C C . TYR A 1 100 ? 26.897 -28.937 20.956 1.00 63.88 100 TYR A C 1
ATOM 815 O O . TYR A 1 100 ? 28.069 -28.608 20.788 1.00 63.88 100 TYR A O 1
ATOM 823 N N . GLY A 1 101 ? 26.017 -28.113 21.523 1.00 59.38 101 GLY A N 1
ATOM 824 C CA . GLY A 1 101 ? 26.394 -26.811 22.063 1.00 59.38 101 GLY A CA 1
ATOM 825 C C . GLY A 1 101 ? 26.982 -26.913 23.465 1.00 59.38 101 GLY A C 1
ATOM 826 O O . GLY A 1 101 ? 26.227 -27.001 24.425 1.00 59.38 101 GLY A O 1
ATOM 827 N N . LYS A 1 102 ? 28.308 -26.812 23.615 1.00 60.78 102 LYS A N 1
ATOM 828 C CA . LYS A 1 102 ? 28.918 -26.400 24.900 1.00 60.78 102 LYS A CA 1
ATOM 829 C C . LYS A 1 102 ? 28.986 -24.873 25.074 1.00 60.78 102 LYS A C 1
ATOM 831 O O . LYS A 1 102 ? 29.390 -24.401 26.128 1.00 60.78 102 LYS A O 1
ATOM 836 N N . HIS A 1 103 ? 28.555 -24.113 24.062 1.00 59.75 103 HIS A N 1
ATOM 837 C CA . HIS A 1 103 ? 28.612 -22.646 24.018 1.00 59.75 103 HIS A CA 1
ATOM 838 C C . HIS A 1 103 ? 27.301 -22.016 23.517 1.00 59.75 103 HIS A C 1
ATOM 840 O O . HIS A 1 103 ? 27.318 -21.079 22.722 1.00 59.75 103 HIS A O 1
ATOM 846 N N . SER A 1 104 ? 26.135 -22.529 23.929 1.00 58.88 104 SER A N 1
ATOM 847 C CA . SER A 1 104 ? 24.882 -21.812 23.659 1.00 58.88 104 SER A CA 1
ATOM 848 C C . SER A 1 104 ? 24.821 -20.535 24.510 1.00 58.88 104 SER A C 1
ATOM 850 O O . SER A 1 104 ? 24.361 -20.559 25.647 1.00 58.88 104 SER A O 1
ATOM 852 N N . GLU A 1 105 ? 25.257 -19.407 23.954 1.00 59.94 105 GLU A N 1
ATOM 853 C CA . GLU A 1 105 ? 24.967 -18.063 24.494 1.00 59.94 105 GLU A CA 1
ATOM 854 C C . GLU A 1 105 ? 23.454 -17.746 24.433 1.00 59.94 105 GLU A C 1
ATOM 856 O O . GLU A 1 105 ? 22.931 -16.896 25.157 1.00 59.94 105 GLU A O 1
ATOM 861 N N . GLY A 1 106 ? 22.720 -18.454 23.570 1.00 66.12 106 GLY A N 1
ATOM 862 C CA . GLY A 1 106 ? 21.284 -18.301 23.367 1.00 66.12 106 GLY A CA 1
ATOM 863 C C . GLY A 1 106 ? 20.465 -19.009 24.438 1.00 66.12 106 GLY A C 1
ATOM 864 O O . GLY A 1 106 ? 19.981 -20.101 24.184 1.00 66.12 106 GLY A O 1
ATOM 865 N N . ASN A 1 107 ? 20.361 -18.392 25.619 1.00 58.44 107 ASN A N 1
ATOM 866 C CA . ASN A 1 107 ? 19.269 -18.545 26.604 1.00 58.44 107 ASN A CA 1
ATOM 867 C C . ASN A 1 107 ? 19.333 -17.492 27.734 1.00 58.44 107 ASN A C 1
ATOM 869 O O . ASN A 1 107 ? 18.642 -17.610 28.740 1.00 58.44 107 ASN A O 1
ATOM 873 N N . ARG A 1 108 ? 20.136 -16.426 27.597 1.00 58.06 108 ARG A N 1
ATOM 874 C CA . ARG A 1 108 ? 20.336 -15.433 28.670 1.00 58.06 108 ARG A CA 1
ATOM 875 C C . ARG A 1 108 ? 19.134 -14.515 28.946 1.00 58.06 108 ARG A C 1
ATOM 877 O O . ARG A 1 108 ? 19.120 -13.851 29.976 1.00 58.06 108 ARG A O 1
ATOM 884 N N . PHE A 1 109 ? 18.144 -14.469 28.050 1.00 57.03 109 PHE A N 1
ATOM 885 C CA . PHE A 1 109 ? 17.032 -13.507 28.115 1.00 57.03 109 PHE A CA 1
ATOM 886 C C . PHE A 1 109 ? 15.631 -14.132 28.046 1.00 57.03 109 PHE A C 1
ATOM 888 O O . PHE A 1 109 ? 14.647 -13.395 28.045 1.00 57.03 109 PHE A O 1
ATOM 895 N N . ILE A 1 110 ? 15.507 -15.462 28.001 1.00 64.81 110 ILE A N 1
ATOM 896 C CA . ILE A 1 110 ? 14.190 -16.114 28.021 1.00 64.81 110 ILE A CA 1
ATOM 897 C C . ILE A 1 110 ? 13.770 -16.282 29.484 1.00 64.81 110 ILE A C 1
ATOM 899 O O . ILE A 1 110 ? 14.201 -17.215 30.154 1.00 64.81 110 ILE A O 1
ATOM 903 N N . ARG A 1 111 ? 12.947 -15.358 29.989 1.00 60.03 111 ARG A N 1
ATOM 904 C CA . ARG A 1 111 ? 12.223 -15.528 31.255 1.00 60.03 111 ARG A CA 1
ATOM 905 C C . ARG A 1 111 ? 10.801 -15.977 30.941 1.00 60.03 111 ARG A C 1
ATOM 907 O O . ARG A 1 111 ? 9.975 -15.156 30.559 1.00 60.03 111 ARG A O 1
ATOM 914 N N . ASN A 1 112 ? 10.539 -17.272 31.082 1.00 57.56 112 ASN A N 1
ATOM 915 C CA . ASN A 1 112 ? 9.188 -17.825 31.054 1.00 57.56 112 ASN A CA 1
ATOM 916 C C . ASN A 1 112 ? 8.766 -18.127 32.498 1.00 57.56 112 ASN A C 1
ATOM 918 O O . ASN A 1 112 ? 8.876 -19.267 32.931 1.00 57.56 112 ASN A O 1
ATOM 922 N N . ASP A 1 113 ? 8.285 -17.120 33.230 1.00 61.06 113 ASP A N 1
ATOM 923 C CA . ASP A 1 113 ? 7.695 -17.300 34.571 1.00 61.06 113 ASP A CA 1
ATOM 924 C C . ASP A 1 113 ? 6.158 -17.370 34.503 1.00 61.06 113 ASP A C 1
ATOM 926 O O . ASP A 1 113 ? 5.450 -16.754 35.296 1.00 61.06 113 ASP A O 1
ATOM 930 N N . GLN A 1 114 ? 5.615 -18.088 33.519 1.00 56.75 114 GLN A N 1
ATOM 931 C CA . GLN A 1 114 ? 4.187 -18.410 33.472 1.00 56.75 114 GLN A CA 1
ATOM 932 C C . GLN A 1 114 ? 4.014 -19.889 33.133 1.00 56.75 114 GLN A C 1
ATOM 934 O O . GLN A 1 114 ? 3.943 -20.267 31.961 1.00 56.75 114 GLN A O 1
ATOM 939 N N . LEU A 1 115 ? 3.972 -20.703 34.187 1.00 49.16 115 LEU A N 1
ATOM 940 C CA . LEU A 1 115 ? 3.290 -21.991 34.203 1.00 49.16 115 LEU A CA 1
ATOM 941 C C . LEU A 1 115 ? 2.227 -21.950 35.303 1.00 49.16 115 LEU A C 1
ATOM 943 O O . LEU A 1 115 ? 2.558 -21.426 36.391 1.00 49.16 115 LEU A O 1
#